Protein AF-A0A6I2T3E5-F1 (afdb_monomer_lite)

Sequence (125 aa):
MSKKIFFLPIEIIHFSLFDNEIKTISRLKNSNPTVAWDRLFFSAKEAVYKAISYAENTAIPFTDIEISLLPIRKFRLKSIRSSYGTPVNGPIPSVTGEWRILQDKEHRKQFILTTACMHNNSQTA

Secondary structure (DSSP, 8-state):
---------HHHHHHH--HHHHHHHHHHHHH-TTS-HHHHHHHHHHHHHHHHHHHH-----GGGEEEEEETTTEEEEEEEB-TTSPBP-SPPPEEEEEEEEEEETTTTEEEEEEEEEEEP-----

Structure (mmCIF, N/CA/C/O backbone):
data_AF-A0A6I2T3E5-F1
#
_entry.id   AF-A0A6I2T3E5-F1
#
loop_
_atom_site.group_PDB
_atom_site.id
_atom_site.type_symbol
_atom_site.label_atom_id
_atom_site.label_alt_id
_atom_site.label_comp_id
_atom_site.label_asym_id
_atom_site.label_entity_id
_atom_site.label_seq_id
_atom_site.pdbx_PDB_ins_code
_atom_site.Cartn_x
_atom_site.Cartn_y
_atom_site.Cartn_z
_atom_site.occupancy
_atom_site.B_iso_or_equiv
_atom_site.auth_seq_id
_atom_site.auth_comp_id
_atom_site.auth_asym_id
_atom_site.auth_atom_id
_atom_site.pdbx_PDB_model_num
ATOM 1 N N . MET A 1 1 ? -16.471 -0.299 23.362 1.00 36.47 1 MET A N 1
ATOM 2 C CA . MET A 1 1 ? -15.222 -1.097 23.389 1.00 36.47 1 MET A CA 1
ATOM 3 C C . MET A 1 1 ? -14.301 -0.611 22.282 1.00 36.47 1 MET A C 1
ATOM 5 O O . MET A 1 1 ? -14.711 -0.626 21.128 1.00 36.47 1 MET A O 1
ATOM 9 N N . SER A 1 2 ? -13.101 -0.139 22.622 1.00 42.25 2 SER A N 1
ATOM 10 C CA . SER A 1 2 ? -12.147 0.399 21.644 1.00 42.25 2 SER A CA 1
ATOM 11 C C . SER A 1 2 ? -11.443 -0.749 20.909 1.00 42.25 2 SER A C 1
ATOM 13 O O . SER A 1 2 ? -10.814 -1.592 21.550 1.00 42.25 2 SER A O 1
ATOM 15 N N . LYS A 1 3 ? -11.582 -0.835 19.577 1.00 56.69 3 LYS A N 1
ATOM 16 C CA . LYS A 1 3 ? -10.820 -1.788 18.751 1.00 56.69 3 LYS A CA 1
ATOM 17 C C . LYS A 1 3 ? -9.336 -1.436 18.886 1.00 56.69 3 LYS A C 1
ATOM 19 O O . LYS A 1 3 ? -8.942 -0.338 18.505 1.00 56.69 3 LYS A O 1
ATOM 24 N N . LYS A 1 4 ? -8.514 -2.355 19.407 1.00 58.28 4 LYS A N 1
ATOM 25 C CA . LYS A 1 4 ? -7.052 -2.213 19.360 1.00 58.28 4 LYS A CA 1
ATOM 26 C C . LYS A 1 4 ? -6.617 -2.265 17.898 1.00 58.28 4 LYS A C 1
ATOM 28 O O . LYS A 1 4 ? -6.551 -3.334 17.299 1.00 58.28 4 LYS A O 1
ATOM 33 N N . ILE A 1 5 ? -6.355 -1.099 17.326 1.00 59.19 5 ILE A N 1
ATOM 34 C CA . ILE A 1 5 ? -5.629 -0.980 16.070 1.00 59.19 5 ILE A CA 1
ATOM 35 C C . ILE A 1 5 ? -4.171 -1.172 16.452 1.00 59.19 5 ILE A C 1
ATOM 37 O O . ILE A 1 5 ? -3.567 -0.317 17.094 1.00 59.19 5 ILE A O 1
ATOM 41 N N . PHE A 1 6 ? -3.621 -2.337 16.133 1.00 66.25 6 PHE A N 1
ATOM 42 C CA . PHE A 1 6 ? -2.174 -2.512 16.174 1.00 66.25 6 PHE A CA 1
ATOM 43 C C . PHE A 1 6 ? -1.578 -1.451 15.242 1.00 66.25 6 PHE A C 1
ATOM 45 O O . PHE A 1 6 ? -2.197 -1.203 14.215 1.00 66.25 6 PHE A O 1
ATOM 52 N N . PHE A 1 7 ? -0.433 -0.830 15.574 1.00 72.38 7 PHE A N 1
ATOM 53 C CA . PHE A 1 7 ? 0.341 0.146 14.757 1.00 72.38 7 PHE A CA 1
ATOM 54 C C . PHE A 1 7 ? 1.610 -0.508 14.187 1.00 72.38 7 PHE A C 1
ATOM 56 O O . PHE A 1 7 ? 2.083 -1.463 14.808 1.00 72.38 7 PHE A O 1
ATOM 63 N N . LEU A 1 8 ? 2.050 -0.171 12.962 1.00 80.00 8 LEU A N 1
ATOM 64 C CA . LEU A 1 8 ? 3.296 -0.761 12.450 1.00 80.00 8 LEU A CA 1
ATOM 65 C C . LEU A 1 8 ? 4.408 -0.249 13.362 1.00 80.00 8 LEU A C 1
ATOM 67 O O . LEU A 1 8 ? 4.312 0.903 13.797 1.00 80.00 8 LEU A O 1
ATOM 71 N N . PRO A 1 9 ? 5.434 -1.064 13.655 1.00 85.50 9 PRO A N 1
ATOM 72 C CA . PRO A 1 9 ? 6.637 -0.550 14.291 1.00 85.50 9 PRO A CA 1
ATOM 73 C C . PRO A 1 9 ? 7.128 0.684 13.526 1.00 85.50 9 PRO A C 1
ATOM 75 O O . PRO A 1 9 ? 7.062 0.719 12.291 1.00 85.50 9 PRO A O 1
ATOM 78 N N . ILE A 1 10 ? 7.546 1.723 14.247 1.00 80.56 10 ILE A N 1
ATOM 79 C CA . ILE A 1 10 ? 7.870 3.021 13.641 1.00 80.56 10 ILE A CA 1
ATOM 80 C C . ILE A 1 10 ? 9.045 2.910 12.665 1.00 80.56 10 ILE A C 1
ATOM 82 O O . ILE A 1 10 ? 9.084 3.594 11.646 1.00 80.56 10 ILE A O 1
ATOM 86 N N . GLU A 1 11 ? 9.940 1.964 12.925 1.00 83.88 11 GLU A N 1
ATOM 87 C CA . GLU A 1 11 ? 11.073 1.609 12.082 1.00 83.88 11 GLU A CA 1
ATOM 88 C C . GLU A 1 11 ? 10.594 1.104 10.717 1.00 83.88 11 GLU A C 1
ATOM 90 O O . GLU A 1 11 ? 11.111 1.521 9.683 1.00 83.88 11 GLU A O 1
ATOM 95 N N . ILE A 1 12 ? 9.542 0.274 10.695 1.00 83.88 12 ILE A N 1
ATOM 96 C CA . ILE A 1 12 ? 8.935 -0.214 9.451 1.00 83.88 12 ILE A CA 1
ATOM 97 C C . ILE A 1 12 ? 8.298 0.946 8.692 1.00 83.88 12 ILE A C 1
ATOM 99 O O . ILE A 1 12 ? 8.434 1.009 7.477 1.00 83.88 12 ILE A O 1
ATOM 103 N N . ILE A 1 13 ? 7.628 1.875 9.379 1.00 82.44 13 ILE A N 1
ATOM 104 C CA . ILE A 1 13 ? 6.999 3.041 8.742 1.00 82.44 13 ILE A CA 1
ATOM 105 C C . ILE A 1 13 ? 8.054 3.897 8.037 1.00 82.44 13 ILE A C 1
ATOM 107 O O . ILE A 1 13 ? 7.894 4.176 6.853 1.00 82.44 13 ILE A O 1
ATOM 111 N N . HIS A 1 14 ? 9.131 4.271 8.729 1.00 82.31 14 HIS A N 1
ATOM 112 C CA . HIS A 1 14 ? 10.181 5.122 8.159 1.00 82.31 14 HIS A CA 1
ATOM 113 C C . HIS A 1 14 ? 11.005 4.422 7.078 1.00 82.31 14 HIS A C 1
ATOM 115 O O . HIS A 1 14 ? 11.462 5.073 6.146 1.00 82.31 14 HIS A O 1
ATOM 121 N N . PHE A 1 15 ? 11.176 3.104 7.173 1.00 83.81 15 PHE A N 1
ATOM 122 C CA . PHE A 1 15 ? 11.831 2.331 6.122 1.00 83.81 15 PHE A CA 1
ATOM 123 C C . PHE A 1 15 ? 10.951 2.186 4.872 1.00 83.81 15 PHE A C 1
ATOM 125 O O . PHE A 1 15 ? 11.440 2.186 3.749 1.00 83.81 15 PHE A O 1
ATOM 132 N N . SER A 1 16 ? 9.640 2.034 5.064 1.00 82.12 16 SER A N 1
ATOM 133 C CA . SER A 1 16 ? 8.726 1.564 4.019 1.00 82.12 16 SER A CA 1
ATOM 134 C C . SER A 1 16 ? 7.957 2.662 3.306 1.00 82.12 16 SER A C 1
ATOM 136 O O . SER A 1 16 ? 7.364 2.381 2.268 1.00 82.12 16 SER A O 1
ATOM 138 N N . LEU A 1 17 ? 7.861 3.864 3.869 1.00 86.25 17 LEU A N 1
ATOM 139 C CA . LEU A 1 17 ? 6.933 4.891 3.403 1.00 86.25 17 LEU A CA 1
ATOM 140 C C . LEU A 1 17 ? 7.645 6.217 3.180 1.00 86.25 17 LEU A C 1
ATOM 142 O O . LEU A 1 17 ? 8.473 6.635 3.983 1.00 86.25 17 LEU A O 1
ATOM 146 N N . PHE A 1 18 ? 7.254 6.913 2.119 1.00 88.06 18 PHE A N 1
ATOM 147 C CA . PHE A 1 18 ? 7.713 8.275 1.875 1.00 88.06 18 PHE A CA 1
ATOM 148 C C . PHE A 1 18 ? 6.990 9.278 2.783 1.00 88.06 18 PHE A C 1
ATOM 150 O O . PHE A 1 18 ? 5.830 9.083 3.158 1.00 88.06 18 PHE A O 1
ATOM 157 N N . ASP A 1 19 ? 7.616 10.426 3.056 1.00 88.44 19 ASP A N 1
ATOM 158 C CA . ASP A 1 19 ? 7.036 11.495 3.886 1.00 88.44 19 ASP A CA 1
ATOM 159 C C . ASP A 1 19 ? 5.632 11.925 3.438 1.00 88.44 19 ASP A C 1
ATOM 161 O O . ASP A 1 19 ? 4.758 12.232 4.253 1.00 88.44 19 ASP A O 1
ATOM 165 N N . ASN A 1 20 ? 5.376 11.955 2.129 1.00 87.81 20 ASN A N 1
ATOM 166 C CA . ASN A 1 20 ? 4.058 12.292 1.596 1.00 87.81 20 ASN A CA 1
ATOM 167 C C . ASN A 1 20 ? 3.022 11.177 1.810 1.00 87.81 20 ASN A C 1
ATOM 169 O O . ASN A 1 20 ? 1.836 11.476 1.982 1.00 87.81 20 ASN A O 1
ATOM 173 N N . GLU A 1 21 ? 3.443 9.913 1.827 1.00 89.81 21 GLU A N 1
ATOM 174 C CA . GLU A 1 21 ? 2.590 8.778 2.190 1.00 89.81 21 GLU A CA 1
ATOM 175 C C . GLU A 1 21 ? 2.269 8.832 3.686 1.00 89.81 21 GLU A C 1
ATOM 177 O O . GLU A 1 21 ? 1.099 8.732 4.054 1.00 89.81 21 GLU A O 1
ATOM 182 N N . ILE A 1 22 ? 3.256 9.133 4.538 1.00 90.31 22 ILE A N 1
ATOM 183 C CA . ILE A 1 22 ? 3.066 9.337 5.983 1.00 90.31 22 ILE A CA 1
ATOM 184 C C . ILE A 1 22 ? 2.068 10.474 6.246 1.00 90.31 22 ILE A C 1
ATOM 186 O O . ILE A 1 22 ? 1.088 10.284 6.970 1.00 90.31 22 ILE A O 1
ATOM 190 N N . LYS A 1 23 ? 2.236 11.638 5.601 1.00 90.94 23 LYS A N 1
ATOM 191 C CA . LYS A 1 23 ? 1.277 12.760 5.693 1.00 90.94 23 LYS A CA 1
ATOM 192 C C . LYS A 1 23 ? -0.131 12.347 5.251 1.00 90.94 23 LYS A C 1
ATOM 194 O O . LYS A 1 23 ? -1.121 12.708 5.892 1.00 90.94 23 LYS A O 1
ATOM 199 N N . THR A 1 24 ? -0.230 11.565 4.176 1.00 90.00 24 THR A N 1
ATOM 200 C CA . THR A 1 24 ? -1.511 11.050 3.675 1.00 90.00 24 THR A CA 1
ATOM 201 C C . THR A 1 24 ? -2.163 10.098 4.679 1.00 90.00 24 THR A C 1
ATOM 203 O O . THR A 1 24 ? -3.354 10.240 4.959 1.00 90.00 2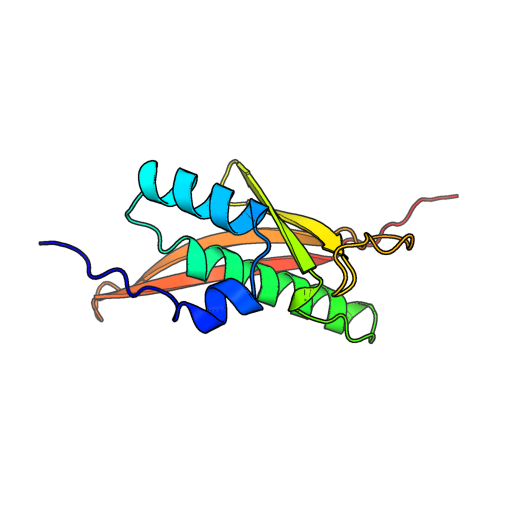4 THR A O 1
ATOM 206 N N . ILE A 1 25 ? -1.392 9.181 5.266 1.00 89.56 25 ILE A N 1
ATOM 207 C CA . ILE A 1 25 ? -1.846 8.252 6.306 1.00 89.56 25 ILE A CA 1
ATOM 208 C C . ILE A 1 25 ? -2.369 9.019 7.519 1.00 89.56 25 ILE A C 1
ATOM 210 O O . ILE A 1 25 ? -3.455 8.700 7.995 1.00 89.56 25 ILE A O 1
ATOM 214 N N . SER A 1 26 ? -1.660 10.046 7.992 1.00 89.31 26 SER A N 1
ATOM 215 C CA . SER A 1 26 ? -2.106 10.866 9.126 1.00 89.31 26 SER A CA 1
ATOM 216 C C . SER A 1 26 ? -3.472 11.509 8.866 1.00 89.31 26 SER A C 1
ATOM 218 O O . SER A 1 26 ? -4.372 11.422 9.700 1.00 89.31 26 SER A O 1
ATOM 220 N N . ARG A 1 27 ? -3.688 12.066 7.666 1.00 90.25 27 ARG A N 1
ATOM 221 C CA . ARG A 1 27 ? -4.994 12.621 7.266 1.00 90.25 27 ARG A CA 1
ATOM 222 C C . ARG A 1 27 ? -6.098 11.556 7.222 1.00 90.25 27 ARG A C 1
ATOM 224 O O . ARG A 1 27 ? -7.225 11.808 7.651 1.00 90.25 27 ARG A O 1
ATOM 231 N N . LEU A 1 28 ? -5.789 10.368 6.708 1.00 89.75 28 LEU A N 1
ATOM 232 C CA . LEU A 1 28 ? -6.750 9.269 6.593 1.00 89.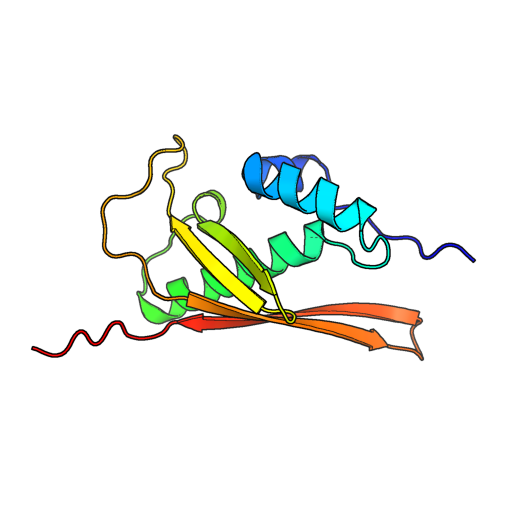75 28 LEU A CA 1
ATOM 233 C C . LEU A 1 28 ? -7.104 8.657 7.953 1.00 89.75 28 LEU A C 1
ATOM 235 O O . LEU A 1 28 ? -8.278 8.380 8.193 1.00 89.75 28 LEU A O 1
ATOM 239 N N . LYS A 1 29 ? -6.129 8.524 8.862 1.00 88.94 29 LYS A N 1
ATOM 240 C CA . LYS A 1 29 ? -6.349 8.102 10.256 1.00 88.94 29 LYS A CA 1
ATOM 241 C C . LYS A 1 29 ? -7.346 9.024 10.959 1.00 88.94 29 LYS A C 1
ATOM 243 O O . LYS A 1 29 ? -8.246 8.525 11.625 1.00 88.94 29 LYS A O 1
ATOM 248 N N . ASN A 1 30 ? -7.251 10.335 10.730 1.00 87.88 30 ASN A N 1
ATOM 249 C CA . ASN A 1 30 ? -8.208 11.300 11.278 1.00 87.88 30 ASN A CA 1
ATOM 250 C C . ASN A 1 30 ? -9.609 11.168 10.657 1.00 87.88 30 ASN A C 1
ATOM 252 O O . ASN A 1 30 ? -10.604 11.354 11.347 1.00 87.88 30 ASN A O 1
ATOM 256 N N . SER A 1 31 ? -9.698 10.834 9.365 1.00 87.81 31 SER A N 1
ATOM 257 C CA . SER A 1 31 ? -10.978 10.756 8.640 1.00 87.81 31 SER A CA 1
ATOM 258 C C . SER A 1 31 ? -11.734 9.447 8.888 1.00 87.81 31 SER A C 1
ATOM 260 O O . SER A 1 31 ? -12.959 9.426 8.947 1.00 87.81 31 SER A O 1
ATOM 262 N N . ASN A 1 32 ? -11.016 8.332 9.010 1.00 86.06 32 ASN A N 1
ATOM 263 C CA . ASN A 1 32 ? -11.590 7.030 9.321 1.00 86.06 32 ASN A CA 1
ATOM 264 C C . ASN A 1 32 ? -10.608 6.236 10.193 1.00 86.06 32 ASN A C 1
ATOM 266 O O . ASN A 1 32 ? -9.788 5.478 9.665 1.00 86.06 32 ASN A O 1
ATOM 270 N N . PRO A 1 33 ? -10.697 6.369 11.524 1.00 85.50 33 PRO A N 1
ATOM 271 C CA . PRO A 1 33 ? -9.750 5.737 12.432 1.00 85.50 33 PRO A CA 1
ATOM 272 C C . PRO A 1 33 ? -9.895 4.215 12.474 1.00 85.50 33 PRO A C 1
ATOM 274 O O . PRO A 1 33 ? -9.005 3.542 12.964 1.00 85.50 33 PRO A O 1
ATOM 277 N N . THR A 1 34 ? -10.981 3.635 11.953 1.00 84.00 34 THR A N 1
ATOM 278 C CA . THR A 1 34 ? -11.237 2.185 12.051 1.00 84.00 34 THR A CA 1
ATOM 279 C C . THR A 1 34 ? -10.407 1.330 11.091 1.00 84.00 34 THR A C 1
ATOM 281 O O . THR A 1 34 ? -10.455 0.100 11.167 1.00 84.00 34 THR A O 1
ATOM 284 N N . VAL A 1 35 ? -9.661 1.968 10.189 1.00 86.94 35 VAL A N 1
ATOM 285 C CA . VAL A 1 35 ? -8.777 1.317 9.223 1.00 86.94 35 VAL A CA 1
ATOM 286 C C . VAL A 1 35 ? -7.330 1.506 9.671 1.00 86.94 35 VAL A C 1
ATOM 288 O O . VAL A 1 35 ? -6.879 2.624 9.917 1.00 86.94 35 VAL A O 1
ATOM 291 N N . ALA A 1 36 ? -6.573 0.410 9.731 1.00 89.50 36 ALA A N 1
ATOM 292 C CA . ALA A 1 36 ? -5.129 0.445 9.948 1.00 89.50 36 ALA A CA 1
ATOM 293 C C . ALA A 1 36 ? -4.414 0.928 8.670 1.00 89.50 36 ALA A C 1
ATOM 295 O O . ALA A 1 36 ? -3.862 0.138 7.906 1.00 89.50 36 ALA A O 1
ATOM 296 N N . TRP A 1 37 ? -4.491 2.235 8.399 1.00 90.94 37 TRP A N 1
ATOM 297 C CA . TRP A 1 37 ? -4.027 2.847 7.148 1.00 90.94 37 TRP A CA 1
ATOM 298 C C . TRP A 1 37 ? -2.549 2.605 6.846 1.00 90.94 37 TRP A C 1
ATOM 300 O O . TRP A 1 37 ? -2.192 2.433 5.688 1.00 90.94 37 TRP A O 1
ATOM 310 N N . ASP A 1 38 ? -1.702 2.541 7.870 1.00 91.12 38 ASP A N 1
ATOM 311 C CA . ASP A 1 38 ? -0.286 2.199 7.707 1.00 91.12 38 ASP A CA 1
ATOM 312 C C . ASP A 1 38 ? -0.091 0.783 7.139 1.00 91.12 38 ASP A C 1
ATOM 314 O O . ASP A 1 38 ? 0.687 0.604 6.206 1.00 91.12 38 ASP A O 1
ATOM 318 N N . ARG A 1 39 ? -0.857 -0.211 7.608 1.00 91.75 39 ARG A N 1
ATOM 319 C CA . ARG A 1 39 ? -0.820 -1.582 7.049 1.00 91.75 39 ARG A CA 1
ATOM 320 C C . ARG A 1 39 ? -1.373 -1.619 5.662 1.00 91.75 39 ARG A C 1
ATOM 322 O O . ARG A 1 39 ? -0.892 -2.394 4.853 1.00 91.75 39 ARG A O 1
ATOM 329 N N . LEU A 1 40 ? -2.416 -0.841 5.413 1.00 93.69 40 LEU A N 1
ATOM 330 C CA . LEU A 1 40 ? -3.031 -0.801 4.103 1.00 93.69 40 LEU A CA 1
ATOM 331 C C . LEU A 1 40 ? -2.026 -0.287 3.078 1.00 93.69 40 LEU A C 1
ATOM 333 O O . LEU A 1 40 ? -1.851 -0.933 2.053 1.00 93.69 40 LEU A O 1
ATOM 337 N N . PHE A 1 41 ? -1.319 0.806 3.377 1.00 93.75 41 PHE A N 1
ATOM 338 C CA . PHE A 1 41 ? -0.249 1.305 2.515 1.00 93.75 41 PHE A CA 1
ATOM 339 C C . PHE A 1 41 ? 0.879 0.287 2.350 1.00 93.75 41 PHE A C 1
ATOM 341 O O . PHE A 1 41 ? 1.259 -0.003 1.221 1.00 93.75 41 PHE A O 1
ATOM 348 N N . PHE A 1 42 ? 1.360 -0.303 3.448 1.00 92.81 42 PHE A N 1
ATOM 349 C CA . PHE A 1 42 ? 2.399 -1.333 3.400 1.00 92.81 42 PHE A CA 1
ATOM 350 C C . PHE A 1 42 ? 1.986 -2.519 2.511 1.00 92.81 42 PHE A C 1
ATOM 352 O O . PHE A 1 42 ? 2.667 -2.849 1.546 1.00 92.81 42 PHE A O 1
ATOM 359 N N . SER A 1 43 ? 0.805 -3.083 2.762 1.00 95.00 43 SER A N 1
ATOM 360 C CA . SER A 1 43 ? 0.243 -4.214 2.020 1.00 95.00 43 SER A CA 1
ATOM 361 C C . SER A 1 43 ? -0.065 -3.871 0.557 1.00 95.00 43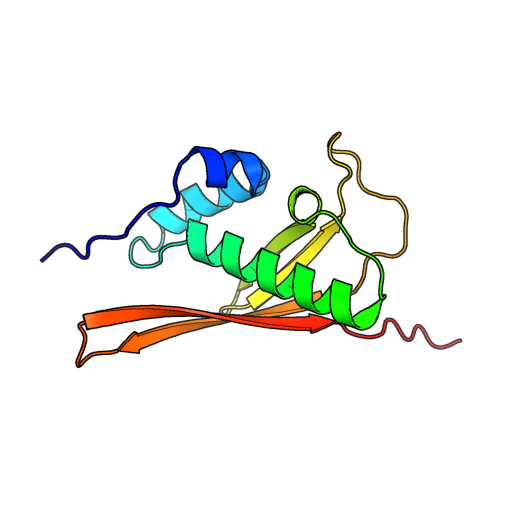 SER A C 1
ATOM 363 O O . SER A 1 43 ? 0.046 -4.723 -0.324 1.00 95.00 43 SER A O 1
ATOM 365 N N . ALA A 1 44 ? -0.443 -2.625 0.260 1.00 95.88 44 ALA A N 1
ATOM 366 C CA . ALA A 1 44 ? -0.638 -2.163 -1.111 1.00 95.88 44 ALA A CA 1
ATOM 367 C C . ALA A 1 44 ? 0.702 -2.046 -1.850 1.00 95.88 44 ALA A C 1
ATOM 369 O O . ALA A 1 44 ? 0.799 -2.506 -2.987 1.00 95.88 44 ALA A O 1
ATOM 370 N N . LYS A 1 45 ? 1.748 -1.515 -1.202 1.00 94.69 45 LYS A N 1
ATOM 371 C CA . LYS A 1 45 ? 3.110 -1.505 -1.757 1.00 94.69 45 LYS A CA 1
ATOM 372 C C . LYS A 1 45 ? 3.620 -2.921 -2.010 1.00 94.69 45 LYS A C 1
ATOM 374 O O . LYS A 1 45 ? 4.182 -3.168 -3.070 1.00 94.69 45 LYS A O 1
ATOM 379 N N . GLU A 1 46 ? 3.364 -3.866 -1.103 1.00 94.06 46 GLU A N 1
ATOM 380 C CA . GLU A 1 46 ? 3.747 -5.270 -1.303 1.00 94.06 46 GLU A CA 1
ATOM 381 C C . GLU A 1 46 ? 3.047 -5.877 -2.522 1.00 94.06 46 GLU A C 1
ATOM 383 O O . GLU A 1 46 ? 3.666 -6.617 -3.285 1.00 94.06 46 GLU A O 1
ATOM 388 N N . ALA A 1 47 ? 1.764 -5.563 -2.727 1.00 95.56 47 ALA A N 1
ATOM 389 C CA . ALA A 1 47 ? 1.021 -6.022 -3.895 1.00 95.56 47 ALA A CA 1
ATOM 390 C C . ALA A 1 47 ? 1.588 -5.436 -5.198 1.00 95.56 47 ALA A C 1
ATOM 392 O O . ALA A 1 47 ? 1.759 -6.177 -6.163 1.00 95.56 47 ALA A O 1
ATOM 393 N N . VAL A 1 48 ? 1.929 -4.140 -5.219 1.00 94.25 48 VAL A N 1
ATOM 394 C CA . VAL A 1 48 ? 2.591 -3.501 -6.373 1.00 94.25 48 VAL A CA 1
ATOM 395 C C . VAL A 1 48 ? 3.955 -4.129 -6.643 1.00 94.25 48 VAL A C 1
ATOM 397 O O . VAL A 1 48 ? 4.228 -4.509 -7.777 1.00 94.25 48 VAL A O 1
ATOM 400 N N . TYR A 1 49 ? 4.783 -4.292 -5.609 1.00 92.31 49 TYR A N 1
ATOM 401 C CA . TYR A 1 49 ? 6.095 -4.929 -5.714 1.00 92.31 49 TYR A CA 1
ATOM 402 C C . TYR A 1 49 ? 5.992 -6.324 -6.336 1.00 92.31 49 TYR A C 1
ATOM 404 O O . TYR A 1 49 ? 6.703 -6.625 -7.292 1.00 92.31 49 TYR A O 1
ATOM 412 N N . LYS A 1 50 ? 5.068 -7.157 -5.839 1.00 91.94 50 LYS A N 1
ATOM 413 C CA . LYS A 1 50 ? 4.820 -8.500 -6.379 1.00 91.94 50 LYS A CA 1
ATOM 414 C C . LYS A 1 50 ? 4.362 -8.441 -7.835 1.00 91.94 50 LYS A C 1
ATOM 416 O O . LYS A 1 50 ? 4.902 -9.172 -8.655 1.00 91.94 50 LYS A O 1
ATOM 421 N N . ALA A 1 51 ? 3.412 -7.561 -8.166 1.00 92.12 51 ALA A N 1
ATOM 422 C CA . ALA A 1 51 ? 2.903 -7.415 -9.530 1.00 92.12 51 ALA A CA 1
ATOM 423 C C . ALA A 1 51 ? 4.009 -7.060 -10.537 1.00 92.12 51 ALA A C 1
ATOM 425 O O . ALA A 1 51 ? 4.058 -7.661 -11.605 1.00 92.12 51 ALA A O 1
ATOM 426 N N . ILE A 1 52 ? 4.910 -6.138 -10.183 1.00 89.19 52 ILE A N 1
ATOM 427 C CA . ILE A 1 52 ? 6.039 -5.765 -11.046 1.00 89.19 52 ILE A CA 1
ATOM 428 C C . ILE A 1 52 ? 7.065 -6.900 -11.115 1.00 89.19 52 ILE A C 1
ATOM 430 O O . ILE A 1 52 ? 7.459 -7.310 -12.204 1.00 89.19 52 ILE A O 1
ATOM 434 N N . SER A 1 53 ? 7.448 -7.458 -9.962 1.00 85.00 53 SER A N 1
ATOM 435 C CA . SER A 1 53 ? 8.498 -8.485 -9.879 1.00 85.00 53 SER A CA 1
ATOM 436 C C . SER A 1 53 ? 8.149 -9.740 -10.683 1.00 85.00 53 SER A C 1
ATOM 438 O O . SER A 1 53 ? 9.024 -10.327 -11.312 1.00 85.00 53 SER A O 1
ATOM 440 N N . TYR A 1 54 ? 6.873 -10.143 -10.702 1.00 83.88 54 TYR A N 1
ATOM 441 C CA . TYR A 1 54 ? 6.419 -11.276 -11.513 1.00 83.88 54 TYR A CA 1
ATOM 442 C C . TYR A 1 54 ? 6.374 -10.983 -13.014 1.00 83.88 54 TYR A C 1
ATOM 444 O O . TYR A 1 54 ? 6.459 -11.920 -13.804 1.00 83.88 54 TYR A O 1
ATOM 452 N N . ALA A 1 55 ? 6.207 -9.724 -13.415 1.00 82.31 55 ALA A N 1
ATOM 453 C CA . ALA A 1 55 ? 5.982 -9.373 -14.810 1.00 82.31 55 ALA A CA 1
ATOM 454 C C . ALA A 1 55 ? 7.257 -8.941 -15.549 1.00 82.31 55 ALA A C 1
ATOM 456 O O . ALA A 1 55 ? 7.429 -9.295 -16.711 1.00 82.31 55 ALA A O 1
ATOM 457 N N . GLU A 1 56 ? 8.160 -8.212 -14.890 1.00 74.56 56 GLU A N 1
ATOM 458 C CA . GLU A 1 56 ? 9.383 -7.684 -15.518 1.00 74.56 56 GLU A CA 1
ATOM 459 C C . GLU A 1 56 ? 10.630 -8.538 -15.232 1.00 74.56 56 GLU A C 1
ATOM 461 O O . GLU A 1 56 ? 11.684 -8.317 -15.824 1.00 74.56 56 GLU A O 1
ATOM 466 N N . ASN A 1 57 ? 10.519 -9.535 -14.340 1.00 68.50 57 ASN A N 1
ATOM 467 C CA . ASN A 1 57 ? 11.625 -10.372 -13.852 1.00 68.50 57 ASN A CA 1
ATOM 468 C C . ASN A 1 57 ? 12.834 -9.558 -13.330 1.00 68.50 57 ASN A C 1
ATOM 470 O O . ASN A 1 57 ? 13.962 -10.048 -13.262 1.00 68.50 57 ASN A O 1
ATOM 474 N N . THR A 1 58 ? 12.591 -8.301 -12.955 1.00 69.25 58 THR A N 1
ATOM 475 C CA . THR A 1 58 ? 13.547 -7.352 -12.388 1.00 69.25 58 THR A CA 1
ATOM 476 C C . THR A 1 58 ? 13.105 -6.977 -10.980 1.00 69.25 58 THR A C 1
ATOM 478 O O . THR A 1 58 ? 11.951 -6.634 -10.718 1.00 69.25 58 THR A O 1
ATOM 481 N N . ALA A 1 59 ? 14.041 -7.056 -10.037 1.00 69.31 59 ALA A N 1
ATOM 482 C CA . ALA A 1 59 ? 13.778 -6.693 -8.654 1.00 69.31 59 ALA A CA 1
ATOM 483 C C . ALA A 1 59 ? 13.849 -5.167 -8.496 1.00 69.31 59 ALA A C 1
ATOM 485 O O . ALA A 1 59 ? 14.931 -4.584 -8.550 1.00 69.31 59 ALA A O 1
ATOM 486 N N . ILE A 1 60 ? 12.704 -4.524 -8.267 1.00 82.00 60 ILE A N 1
ATOM 487 C CA . ILE A 1 60 ? 12.648 -3.120 -7.837 1.00 82.00 60 ILE A CA 1
ATOM 488 C C . ILE A 1 60 ? 12.670 -3.080 -6.307 1.00 82.00 60 ILE A C 1
ATOM 490 O O . ILE A 1 60 ? 11.885 -3.802 -5.687 1.00 82.00 60 ILE A O 1
ATOM 494 N N . PRO A 1 61 ? 13.508 -2.252 -5.659 1.00 85.19 61 PRO A N 1
ATOM 495 C CA . PRO A 1 61 ? 13.472 -2.125 -4.209 1.00 85.19 61 PRO A CA 1
ATOM 496 C C . PRO A 1 61 ? 12.083 -1.698 -3.723 1.00 85.19 61 PRO A C 1
ATOM 498 O O . PRO A 1 61 ? 11.483 -0.749 -4.223 1.00 85.19 61 PRO A O 1
ATOM 501 N N . PHE A 1 62 ? 11.559 -2.376 -2.704 1.00 85.75 62 PHE A N 1
ATOM 502 C CA . PHE A 1 62 ? 10.260 -2.033 -2.116 1.00 85.75 62 PHE A CA 1
ATOM 503 C C . PHE A 1 62 ? 10.210 -0.584 -1.589 1.00 85.75 62 PHE A C 1
ATOM 505 O O . PHE A 1 62 ? 9.177 0.090 -1.663 1.00 85.75 62 PHE A O 1
ATOM 512 N N . THR A 1 63 ? 11.344 -0.095 -1.085 1.00 87.38 63 THR A N 1
ATOM 513 C CA . THR A 1 63 ? 11.541 1.282 -0.613 1.00 87.38 63 THR A CA 1
ATOM 514 C C . THR A 1 63 ? 11.350 2.314 -1.714 1.00 87.38 63 THR A C 1
ATOM 516 O O . THR A 1 63 ? 10.936 3.432 -1.430 1.00 87.38 63 THR A O 1
ATOM 519 N N . ASP A 1 64 ? 11.564 1.920 -2.965 1.00 88.56 64 ASP A N 1
ATOM 520 C CA . ASP A 1 64 ? 11.574 2.814 -4.116 1.00 88.56 64 ASP A CA 1
ATOM 521 C C . ASP A 1 64 ? 10.167 2.981 -4.717 1.00 88.56 64 ASP A C 1
ATOM 523 O O . ASP A 1 64 ? 9.915 3.883 -5.511 1.00 88.56 64 ASP A O 1
ATOM 527 N N . ILE A 1 65 ? 9.207 2.145 -4.314 1.00 91.00 65 ILE A N 1
ATOM 528 C CA . ILE A 1 65 ? 7.835 2.156 -4.830 1.00 91.00 65 ILE A CA 1
ATOM 529 C C . ILE A 1 65 ? 7.007 3.229 -4.123 1.00 91.00 65 ILE A C 1
ATOM 531 O O . ILE A 1 65 ? 6.686 3.105 -2.945 1.00 91.00 65 ILE A O 1
ATOM 535 N N . GLU A 1 66 ? 6.588 4.269 -4.835 1.00 92.31 66 GLU A N 1
ATOM 536 C CA . GLU A 1 66 ? 5.619 5.242 -4.329 1.00 92.31 66 GLU A CA 1
ATOM 537 C C . GLU A 1 66 ? 4.226 4.888 -4.843 1.00 92.31 66 GLU A C 1
ATOM 539 O O . GLU A 1 66 ? 4.009 4.775 -6.054 1.00 92.31 66 GLU A O 1
ATOM 544 N N . ILE A 1 67 ? 3.248 4.787 -3.944 1.00 93.62 67 ILE A N 1
ATOM 545 C CA . ILE A 1 67 ? 1.855 4.556 -4.329 1.00 93.62 67 ILE A CA 1
ATOM 546 C C . ILE A 1 67 ? 0.982 5.774 -4.051 1.00 93.62 67 ILE A C 1
ATOM 548 O O . ILE A 1 67 ? 1.329 6.730 -3.358 1.00 93.62 67 ILE A O 1
ATOM 552 N N . SER A 1 68 ? -0.213 5.761 -4.621 1.00 93.25 68 SER A N 1
ATOM 553 C CA . SER A 1 68 ? -1.272 6.693 -4.255 1.00 93.25 68 SER A CA 1
ATOM 554 C C . SER A 1 68 ? -2.574 5.951 -4.073 1.00 93.25 68 SER A C 1
ATOM 556 O O . SER A 1 68 ? -2.974 5.167 -4.933 1.00 93.25 68 SER A O 1
ATOM 558 N N . LEU A 1 69 ? -3.255 6.230 -2.963 1.00 91.38 69 LEU A N 1
ATOM 559 C CA . LEU A 1 69 ? -4.635 5.802 -2.803 1.00 91.38 69 LEU A CA 1
ATOM 560 C C . LEU A 1 69 ? -5.538 6.640 -3.703 1.00 91.38 69 LEU A C 1
ATOM 562 O O . LEU A 1 69 ? -5.386 7.856 -3.821 1.00 91.38 69 LEU A O 1
ATOM 566 N N . LEU A 1 70 ? -6.490 5.958 -4.316 1.00 87.56 70 LEU A N 1
ATOM 567 C CA . LEU A 1 70 ? -7.544 6.530 -5.131 1.00 87.56 70 LEU A CA 1
ATOM 568 C C . LEU A 1 70 ? -8.878 6.410 -4.372 1.00 87.56 70 LEU A C 1
ATOM 570 O O . LEU A 1 70 ? -8.996 5.610 -3.433 1.00 87.56 70 LEU A O 1
ATOM 574 N N . PRO A 1 71 ? -9.910 7.174 -4.764 1.00 81.69 71 PRO A N 1
ATOM 575 C CA . PRO A 1 71 ? -11.268 6.954 -4.277 1.00 81.69 71 PRO A CA 1
ATOM 576 C C . PRO A 1 71 ? -11.741 5.502 -4.485 1.00 81.69 71 PRO A C 1
ATOM 578 O O . PRO A 1 71 ? -11.191 4.759 -5.297 1.00 81.69 71 PRO A O 1
ATOM 581 N N . ILE A 1 72 ? -12.806 5.106 -3.777 1.00 83.19 72 ILE A N 1
ATOM 582 C CA . ILE A 1 72 ? -13.515 3.829 -4.013 1.00 83.19 72 ILE A CA 1
ATOM 583 C C . ILE A 1 72 ? -12.609 2.601 -3.780 1.00 83.19 72 ILE A C 1
ATOM 585 O O . ILE A 1 72 ? -12.630 1.623 -4.515 1.00 83.19 72 ILE A O 1
ATOM 589 N N . ARG A 1 73 ? -11.802 2.641 -2.715 1.00 91.94 73 ARG A N 1
ATOM 590 C CA . ARG A 1 73 ? -10.943 1.523 -2.285 1.00 91.94 73 ARG A CA 1
ATOM 591 C C . ARG A 1 73 ? -9.934 1.036 -3.339 1.00 91.94 73 ARG A C 1
ATOM 593 O O . ARG A 1 73 ? -9.619 -0.152 -3.408 1.00 91.94 73 ARG A O 1
ATOM 600 N N . LYS A 1 74 ? -9.408 1.963 -4.137 1.00 95.00 74 LYS A N 1
ATOM 601 C CA . LYS A 1 74 ? -8.383 1.691 -5.147 1.00 95.00 74 LYS A CA 1
ATOM 602 C C . LYS A 1 74 ? -7.044 2.311 -4.767 1.00 95.00 74 LYS A C 1
ATOM 604 O O . LYS A 1 74 ? -6.967 3.196 -3.916 1.00 95.00 74 LYS A O 1
ATOM 609 N N . PHE A 1 75 ? -5.985 1.846 -5.407 1.00 96.38 75 PHE A N 1
ATOM 610 C CA . PHE A 1 75 ? -4.662 2.455 -5.371 1.00 96.38 75 PHE A CA 1
ATOM 611 C C . PHE A 1 75 ? -3.965 2.275 -6.717 1.00 96.38 75 PHE A C 1
ATOM 613 O O . PHE A 1 75 ? -4.384 1.466 -7.544 1.00 96.38 75 PHE A O 1
ATOM 620 N N . ARG A 1 76 ? -2.904 3.040 -6.947 1.00 95.06 76 ARG A N 1
ATOM 621 C CA . ARG A 1 76 ? -2.040 2.884 -8.118 1.00 95.06 76 ARG A CA 1
ATOM 622 C C . ARG A 1 76 ? -0.582 3.112 -7.761 1.00 95.06 76 ARG A C 1
ATOM 624 O O . ARG A 1 76 ? -0.300 3.848 -6.811 1.00 95.06 76 ARG A O 1
ATOM 631 N N . LEU A 1 77 ? 0.314 2.536 -8.556 1.00 93.88 77 LEU A N 1
ATOM 632 C CA . LEU A 1 77 ? 1.699 2.988 -8.602 1.00 93.88 77 LEU A CA 1
ATOM 633 C C . LEU A 1 77 ? 1.708 4.450 -9.060 1.00 93.88 77 LEU A C 1
ATOM 635 O O . LEU A 1 77 ? 1.019 4.821 -10.012 1.00 93.88 77 LEU A O 1
ATOM 639 N N . LYS A 1 78 ? 2.434 5.293 -8.329 1.00 91.88 78 LYS A N 1
ATOM 640 C CA . LYS A 1 78 ? 2.605 6.708 -8.657 1.00 91.88 78 LYS A CA 1
ATOM 641 C C . LYS A 1 78 ? 3.969 6.962 -9.276 1.00 91.88 78 LYS A C 1
ATOM 643 O O . LYS A 1 78 ? 4.042 7.658 -10.282 1.00 91.88 78 LYS A O 1
ATOM 648 N N . SER A 1 79 ? 5.029 6.448 -8.662 1.00 88.81 79 SER A N 1
ATOM 649 C CA . SER A 1 79 ? 6.385 6.567 -9.190 1.00 88.81 79 SER A CA 1
ATOM 650 C C . SER A 1 79 ? 7.297 5.489 -8.614 1.00 88.81 79 SER A C 1
ATOM 652 O O . SER A 1 79 ? 6.974 4.875 -7.598 1.00 88.81 79 SER A O 1
ATOM 654 N N . ILE A 1 80 ? 8.431 5.270 -9.276 1.00 87.56 80 ILE A N 1
AT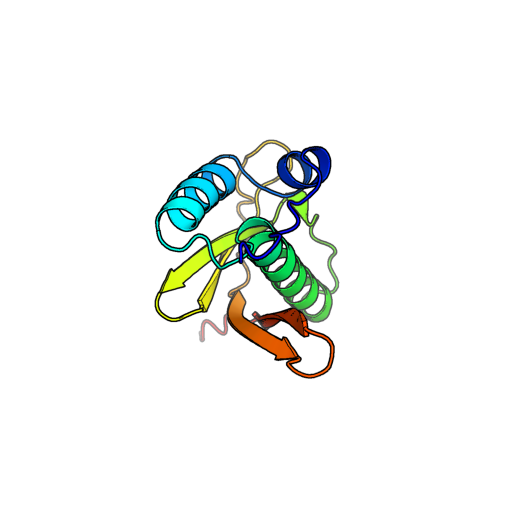OM 655 C CA . ILE A 1 80 ? 9.566 4.541 -8.716 1.00 87.56 80 ILE A CA 1
ATOM 656 C C . ILE A 1 80 ? 10.655 5.586 -8.479 1.00 87.56 80 ILE A C 1
ATOM 658 O O . ILE A 1 80 ? 11.079 6.268 -9.416 1.00 87.56 80 ILE A O 1
ATOM 662 N N . ARG A 1 81 ? 11.051 5.772 -7.224 1.00 82.38 81 ARG A N 1
ATOM 663 C CA . ARG A 1 81 ? 12.074 6.733 -6.812 1.00 82.38 81 ARG A CA 1
ATOM 664 C C . ARG A 1 81 ? 13.284 5.970 -6.334 1.00 82.38 81 ARG A C 1
ATOM 666 O O . ARG A 1 81 ? 13.141 5.141 -5.451 1.00 82.38 81 ARG A O 1
ATOM 673 N N . SER A 1 82 ? 14.459 6.301 -6.852 1.00 70.06 82 SER A N 1
ATOM 674 C CA . SER A 1 82 ? 15.706 5.830 -6.259 1.00 70.06 82 SER A CA 1
ATOM 675 C C . SER A 1 82 ? 15.729 6.161 -4.765 1.00 70.06 82 SER A C 1
ATOM 677 O O . SER A 1 82 ? 15.154 7.164 -4.338 1.00 70.06 82 SER A O 1
ATOM 679 N N . SER A 1 83 ? 16.452 5.366 -3.982 1.00 58.75 83 SER A N 1
ATOM 680 C CA . SER A 1 83 ? 16.684 5.555 -2.544 1.00 58.75 83 SER A CA 1
ATOM 681 C C . SER A 1 83 ? 17.179 6.969 -2.163 1.00 58.75 83 SER A C 1
ATOM 683 O O . SER A 1 83 ? 17.067 7.372 -1.010 1.00 58.75 83 SER A O 1
ATOM 685 N N . TYR A 1 84 ? 17.673 7.751 -3.134 1.00 61.19 84 TYR A N 1
ATOM 686 C CA . TYR A 1 84 ? 18.052 9.168 -3.009 1.00 61.19 84 TYR A CA 1
ATOM 687 C C . TYR A 1 84 ? 16.915 10.172 -3.305 1.00 61.19 84 TYR A C 1
ATOM 689 O O . TYR A 1 84 ? 17.148 11.374 -3.410 1.00 61.19 84 TYR A O 1
ATOM 697 N N . GLY A 1 85 ? 15.677 9.700 -3.460 1.00 62.41 85 GLY A N 1
ATOM 698 C CA . GLY A 1 85 ? 14.475 10.512 -3.673 1.00 62.41 85 GLY A CA 1
ATOM 699 C C . GLY A 1 85 ? 14.250 10.987 -5.111 1.00 62.41 85 GLY A C 1
ATOM 700 O O . GLY A 1 85 ? 13.241 11.645 -5.375 1.00 62.41 85 GLY A O 1
ATOM 701 N N . THR A 1 86 ? 15.139 10.653 -6.048 1.00 68.00 86 THR A N 1
ATOM 702 C CA . THR A 1 86 ? 15.017 11.032 -7.459 1.00 68.00 86 THR A CA 1
ATOM 703 C C . THR A 1 86 ? 14.107 10.054 -8.213 1.00 68.00 86 THR A C 1
ATOM 705 O O . THR A 1 86 ? 14.320 8.841 -8.140 1.00 68.00 86 THR A O 1
ATOM 708 N N . PRO A 1 87 ? 13.080 10.535 -8.942 1.00 69.38 87 PRO A N 1
ATOM 709 C CA . PRO A 1 87 ? 12.303 9.684 -9.838 1.00 69.38 87 PRO A CA 1
ATOM 710 C C . PRO A 1 87 ? 13.215 9.010 -10.866 1.00 69.38 87 PRO A C 1
ATOM 712 O O . PRO A 1 87 ? 14.082 9.659 -11.453 1.00 69.38 87 PRO A O 1
ATOM 715 N N . VAL A 1 88 ? 13.019 7.714 -11.094 1.00 72.75 88 VAL A N 1
ATOM 716 C CA . VAL A 1 88 ? 13.714 7.000 -12.166 1.00 72.75 88 VAL A CA 1
ATOM 717 C C . VAL A 1 88 ? 13.074 7.409 -13.496 1.00 72.75 88 VAL A C 1
ATOM 719 O O . VAL A 1 88 ? 11.877 7.212 -13.688 1.00 72.75 88 VAL A O 1
ATOM 722 N N . ASN A 1 89 ? 13.859 7.967 -14.424 1.00 61.03 89 ASN A N 1
ATOM 723 C CA . ASN A 1 89 ? 13.388 8.473 -15.729 1.00 61.03 89 ASN A CA 1
ATOM 724 C C . ASN A 1 89 ? 13.050 7.366 -16.759 1.00 61.03 89 ASN A C 1
ATOM 726 O O . ASN A 1 89 ? 13.133 7.587 -17.965 1.00 61.03 89 ASN A O 1
ATOM 730 N N . GLY A 1 90 ? 12.690 6.167 -16.301 1.00 67.62 90 GLY A N 1
ATOM 731 C CA . GLY A 1 90 ? 12.289 5.048 -17.155 1.00 67.62 90 GLY A CA 1
ATOM 732 C C . GLY A 1 90 ? 10.775 4.985 -17.384 1.00 67.62 90 GLY A C 1
ATOM 733 O O . GLY A 1 90 ? 10.016 5.690 -16.712 1.00 67.62 90 GLY A O 1
ATOM 734 N N . PRO A 1 91 ? 10.305 4.127 -18.308 1.00 72.75 91 PRO A N 1
ATOM 735 C CA . PRO A 1 91 ? 8.884 3.819 -18.415 1.00 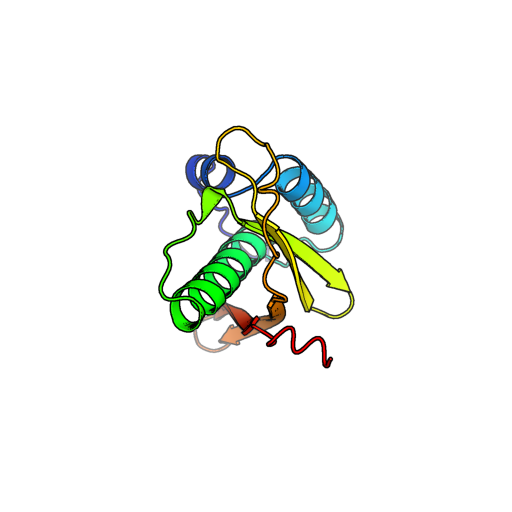72.75 91 PRO A CA 1
ATOM 736 C C . PRO A 1 91 ? 8.384 3.268 -17.073 1.00 72.75 91 PRO A C 1
ATOM 738 O O . PRO A 1 91 ? 8.876 2.256 -16.582 1.00 72.75 91 PRO A O 1
ATOM 741 N N . ILE A 1 92 ? 7.421 3.960 -16.460 1.00 75.88 92 ILE A N 1
ATOM 742 C CA . ILE A 1 92 ? 6.813 3.525 -15.200 1.00 75.88 92 ILE A CA 1
ATOM 743 C C . ILE A 1 92 ? 5.735 2.482 -15.533 1.00 75.88 92 ILE A C 1
ATOM 745 O O . ILE A 1 92 ? 4.833 2.790 -16.324 1.00 75.88 92 ILE A O 1
ATOM 749 N N . PRO A 1 93 ? 5.774 1.282 -14.927 1.00 84.19 93 PRO A N 1
ATOM 750 C CA . PRO A 1 93 ? 4.749 0.270 -15.145 1.00 84.19 93 PRO A CA 1
ATOM 751 C C . PRO A 1 93 ? 3.370 0.793 -14.742 1.00 84.19 93 PRO A C 1
ATOM 753 O O . PRO A 1 93 ? 3.198 1.424 -13.697 1.00 84.19 93 PRO A O 1
ATOM 756 N N . SER A 1 94 ? 2.346 0.520 -15.545 1.00 90.31 94 SER A N 1
ATOM 757 C CA . SER A 1 94 ? 0.982 0.879 -15.163 1.00 90.31 94 SER A CA 1
ATOM 758 C C . SER A 1 94 ? 0.445 -0.170 -14.195 1.00 90.31 94 SER A C 1
ATOM 760 O O . SER A 1 94 ? 0.015 -1.240 -14.608 1.00 90.31 94 SER A O 1
ATOM 762 N N . VAL A 1 95 ? 0.481 0.110 -12.889 1.00 93.81 95 VAL A N 1
ATOM 763 C CA . VAL A 1 95 ? -0.040 -0.809 -11.863 1.00 93.81 95 VAL A CA 1
ATOM 764 C C . VAL A 1 95 ? -1.192 -0.164 -11.115 1.00 93.81 95 VAL A C 1
ATOM 766 O O . VAL A 1 95 ? -1.056 0.915 -10.533 1.00 93.81 95 VAL A O 1
ATOM 769 N N . THR A 1 96 ? -2.323 -0.861 -11.068 1.00 95.88 96 THR A N 1
ATOM 770 C CA . THR A 1 96 ? -3.485 -0.469 -10.263 1.00 95.88 96 THR A CA 1
ATOM 771 C C . THR A 1 96 ? -3.918 -1.611 -9.373 1.00 95.88 96 THR A C 1
ATOM 773 O O . THR A 1 96 ? -3.809 -2.775 -9.753 1.00 95.88 96 THR A O 1
ATOM 776 N N . GLY A 1 97 ? -4.481 -1.281 -8.222 1.00 96.56 97 GLY A N 1
ATOM 777 C CA . GLY A 1 97 ? -4.973 -2.272 -7.293 1.00 96.56 97 GLY A CA 1
ATOM 778 C C . GLY A 1 97 ? -6.228 -1.857 -6.556 1.00 96.56 97 GLY A C 1
ATOM 779 O O . GLY A 1 97 ? -6.643 -0.695 -6.561 1.00 96.56 97 GLY A O 1
ATOM 780 N N . GLU A 1 98 ? -6.824 -2.844 -5.905 1.00 97.38 98 GLU A N 1
ATOM 781 C CA . GLU A 1 98 ? -7.992 -2.692 -5.050 1.00 97.38 98 GLU A CA 1
ATOM 782 C C . GLU A 1 98 ? -7.684 -3.223 -3.659 1.00 97.38 98 GLU A C 1
ATOM 784 O O . GLU A 1 98 ? -6.900 -4.163 -3.492 1.00 97.38 98 GLU A O 1
ATOM 789 N N . TRP A 1 99 ? -8.332 -2.645 -2.651 1.00 96.69 99 TRP A N 1
ATOM 790 C CA . TRP A 1 99 ? -8.219 -3.112 -1.279 1.00 96.69 99 TRP A CA 1
ATOM 791 C C . TRP A 1 99 ? -9.578 -3.341 -0.632 1.00 96.69 99 TRP A C 1
ATOM 793 O O . TRP A 1 99 ? -10.575 -2.669 -0.911 1.00 96.69 99 TRP A O 1
ATOM 803 N N . ARG A 1 100 ? -9.632 -4.311 0.276 1.00 94.88 100 ARG A N 1
ATOM 804 C CA . ARG A 1 100 ? -10.822 -4.617 1.070 1.00 94.88 100 ARG A CA 1
ATOM 805 C C . ARG A 1 100 ? -10.424 -4.956 2.495 1.00 94.88 100 ARG A C 1
ATOM 807 O O . ARG A 1 100 ? -9.345 -5.474 2.760 1.00 94.88 100 ARG A O 1
ATOM 814 N N . ILE A 1 101 ? -11.336 -4.659 3.411 1.00 91.62 101 ILE A N 1
ATOM 815 C CA . ILE A 1 101 ? -11.237 -5.071 4.804 1.00 91.62 101 ILE A CA 1
ATOM 816 C C . ILE A 1 101 ? -12.154 -6.266 4.985 1.00 91.62 101 ILE A C 1
ATOM 818 O O . ILE A 1 101 ? -13.369 -6.140 4.819 1.00 91.62 101 ILE A O 1
ATOM 822 N N . LEU A 1 102 ? -11.570 -7.405 5.324 1.00 90.62 102 LEU A N 1
ATOM 823 C CA . LEU A 1 102 ? -12.305 -8.615 5.654 1.00 9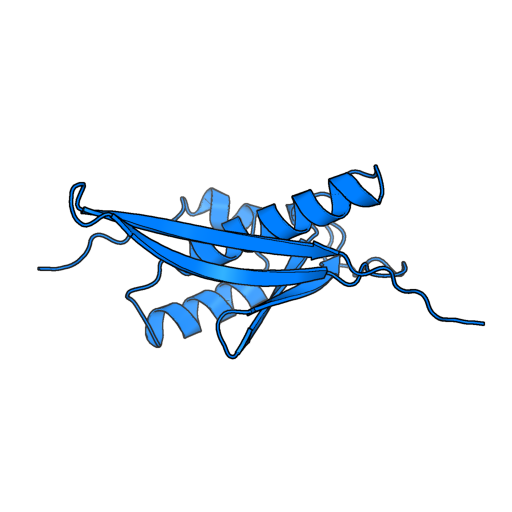0.62 102 LEU A CA 1
ATOM 824 C C . LEU A 1 102 ? -12.426 -8.712 7.173 1.00 90.62 102 LEU A C 1
ATOM 826 O O . LEU A 1 102 ? -11.499 -8.361 7.906 1.00 90.62 102 LEU A O 1
ATOM 830 N N . GLN A 1 103 ? -13.587 -9.151 7.648 1.00 88.00 103 GLN A N 1
ATOM 831 C CA . GLN A 1 103 ? -13.829 -9.384 9.067 1.00 88.00 103 GLN A CA 1
ATOM 832 C C . GLN A 1 103 ? -14.117 -10.858 9.277 1.00 88.00 103 GLN A C 1
ATOM 834 O O . GLN A 1 103 ? -15.082 -11.387 8.731 1.00 88.00 103 GLN A O 1
ATOM 839 N N . ASP A 1 104 ? -13.298 -11.482 10.105 1.00 85.38 104 ASP A N 1
ATOM 840 C CA . ASP A 1 104 ? -13.562 -12.798 10.653 1.00 85.38 104 ASP A CA 1
ATOM 841 C C . ASP A 1 104 ? -14.250 -12.594 12.003 1.00 85.38 104 ASP A C 1
ATOM 843 O O . ASP A 1 104 ? -13.632 -12.191 12.996 1.00 85.38 104 ASP A O 1
ATOM 847 N N . LYS A 1 105 ? -15.573 -12.777 11.998 1.00 84.62 105 LYS A N 1
ATOM 848 C CA . LYS A 1 105 ? -16.415 -12.548 13.175 1.00 84.62 105 LYS A CA 1
ATOM 849 C C . LYS A 1 105 ? -16.183 -13.606 14.249 1.00 84.62 105 LYS A C 1
ATOM 851 O O . LYS A 1 105 ? -16.232 -13.257 15.427 1.00 84.62 105 LYS A O 1
ATOM 856 N N . GLU A 1 106 ? -15.914 -14.846 13.849 1.00 86.50 106 GLU A N 1
ATOM 857 C CA . GLU A 1 106 ? -15.716 -15.974 14.761 1.00 86.50 106 GLU A CA 1
ATOM 858 C C . GLU A 1 106 ? -14.447 -15.774 15.587 1.00 86.50 106 GLU A C 1
ATOM 860 O O . GLU A 1 106 ? -14.483 -15.826 16.815 1.00 86.50 106 GLU A O 1
ATOM 865 N N . HIS A 1 107 ? -13.346 -15.404 14.931 1.00 85.00 107 HIS A N 1
ATOM 866 C CA . HIS A 1 107 ? -12.063 -15.193 15.603 1.00 85.00 107 HIS A CA 1
ATOM 867 C C . HIS A 1 107 ? -11.821 -13.739 16.025 1.00 85.00 107 HIS A C 1
ATOM 869 O O . HIS A 1 107 ? -10.751 -13.418 16.546 1.00 85.00 107 HIS A O 1
ATOM 875 N N . ARG A 1 108 ? -12.792 -12.841 15.797 1.00 82.12 108 ARG A N 1
ATOM 876 C CA . ARG A 1 108 ? -12.693 -11.387 16.034 1.00 82.12 108 ARG A CA 1
ATOM 877 C C . ARG A 1 108 ? -11.451 -10.759 15.385 1.00 82.12 108 ARG A C 1
ATOM 879 O O . ARG A 1 108 ? -10.834 -9.855 15.953 1.00 82.12 108 ARG A O 1
ATOM 886 N N . LYS A 1 109 ? -11.089 -11.229 14.190 1.00 82.38 109 LYS A N 1
ATOM 887 C CA . LYS A 1 109 ? -9.926 -10.755 13.426 1.00 82.38 109 LYS A CA 1
ATOM 888 C C . LYS A 1 109 ? -10.356 -9.862 12.269 1.00 82.38 109 LYS A C 1
ATOM 890 O O . LYS A 1 109 ? -11.457 -9.971 11.730 1.00 82.38 109 LYS A O 1
ATOM 895 N N . GLN A 1 110 ? -9.463 -8.960 11.884 1.00 86.12 110 GLN A N 1
ATOM 896 C CA . GLN A 1 110 ? -9.627 -8.104 10.719 1.00 86.12 110 GLN A CA 1
ATOM 897 C C . GLN A 1 110 ? -8.420 -8.291 9.808 1.00 86.12 110 GLN A C 1
ATOM 899 O O . GLN A 1 110 ? -7.284 -8.231 10.274 1.00 86.12 110 GLN A O 1
ATOM 904 N N . PHE A 1 111 ? -8.679 -8.491 8.521 1.00 90.19 111 PHE A N 1
ATOM 905 C CA . PHE A 1 111 ? -7.647 -8.656 7.508 1.00 90.19 111 PHE A CA 1
ATOM 906 C C . PHE A 1 111 ? -7.734 -7.528 6.490 1.00 90.19 111 PHE A C 1
ATOM 908 O O . PHE A 1 111 ? -8.826 -7.089 6.116 1.00 90.19 111 PHE A O 1
ATOM 915 N N . ILE A 1 112 ? -6.572 -7.070 6.038 1.00 93.00 112 ILE A N 1
ATOM 916 C CA . ILE A 1 112 ? -6.449 -6.216 4.863 1.00 93.00 112 ILE A CA 1
ATOM 917 C C . ILE A 1 112 ? -6.116 -7.137 3.699 1.00 93.00 112 ILE A C 1
ATOM 919 O O . ILE A 1 112 ? -5.121 -7.854 3.744 1.00 93.00 112 ILE A O 1
ATOM 923 N N . LEU A 1 113 ? -6.965 -7.119 2.680 1.00 95.25 113 LEU A N 1
ATOM 924 C CA . LEU A 1 113 ? -6.705 -7.779 1.413 1.00 95.25 113 LEU A CA 1
ATOM 925 C C . LEU A 1 113 ? -6.390 -6.708 0.376 1.00 95.25 113 LEU A C 1
ATOM 927 O O . LEU A 1 113 ? -7.204 -5.806 0.165 1.00 95.25 113 LEU A O 1
ATOM 931 N N . THR A 1 114 ? -5.240 -6.825 -0.276 1.00 97.50 114 THR A N 1
ATOM 932 C CA . THR A 1 114 ? -4.844 -6.005 -1.421 1.00 97.50 114 THR A CA 1
ATOM 933 C C . THR A 1 114 ? -4.641 -6.895 -2.636 1.00 97.50 114 THR A C 1
ATOM 935 O O . THR A 1 114 ? -4.165 -8.024 -2.543 1.00 97.50 114 THR A O 1
ATOM 938 N N . THR A 1 115 ? -5.032 -6.381 -3.793 1.00 96.31 115 THR A N 1
ATOM 939 C CA . THR A 1 115 ? -4.776 -6.996 -5.096 1.00 96.31 115 THR A CA 1
ATOM 940 C C . THR A 1 115 ? -4.178 -5.929 -5.990 1.00 96.31 115 THR A C 1
ATOM 942 O O . THR A 1 115 ? -4.582 -4.772 -5.895 1.00 96.31 115 THR A O 1
ATOM 945 N N . ALA A 1 116 ? -3.210 -6.288 -6.823 1.00 95.62 116 ALA A N 1
ATOM 946 C CA . ALA A 1 116 ? -2.615 -5.382 -7.793 1.00 95.62 116 ALA A CA 1
ATOM 947 C C . ALA A 1 116 ? -2.458 -6.115 -9.121 1.00 95.62 116 ALA A C 1
ATOM 949 O O . ALA A 1 116 ? -2.108 -7.293 -9.145 1.00 95.62 116 ALA A O 1
ATOM 950 N N . CYS A 1 117 ? -2.731 -5.405 -10.207 1.00 93.50 117 CYS A N 1
ATOM 951 C CA . CYS A 1 117 ? -2.551 -5.884 -11.565 1.00 93.50 117 CYS A CA 1
ATOM 952 C C . CYS A 1 117 ? -1.667 -4.890 -12.312 1.00 93.50 117 CYS A C 1
ATOM 954 O O . CYS A 1 117 ? -1.890 -3.675 -12.227 1.00 93.50 117 CYS A O 1
ATOM 956 N N . MET A 1 118 ? -0.668 -5.418 -13.013 1.00 90.62 118 MET A N 1
ATOM 957 C CA . MET A 1 118 ? 0.122 -4.656 -13.965 1.00 90.62 118 MET A CA 1
ATOM 958 C C . MET A 1 118 ? -0.566 -4.716 -15.325 1.00 90.62 118 MET A C 1
ATOM 960 O O . MET A 1 118 ? -0.920 -5.788 -15.809 1.00 90.62 118 MET A O 1
ATOM 964 N N . HIS A 1 119 ? -0.762 -3.555 -15.929 1.00 86.81 119 HIS A N 1
ATOM 965 C CA . HIS A 1 119 ? -1.311 -3.416 -17.265 1.00 86.81 119 HIS A CA 1
ATOM 966 C C . HIS A 1 119 ? -0.157 -3.272 -18.244 1.00 86.81 119 HIS A C 1
ATOM 968 O O . HIS A 1 119 ? 0.742 -2.454 -18.032 1.00 86.81 119 HIS A O 1
ATOM 974 N N . ASN A 1 120 ? -0.197 -4.037 -19.334 1.00 72.88 120 ASN A N 1
ATOM 975 C CA . ASN A 1 120 ? 0.719 -3.808 -20.439 1.00 72.88 120 ASN A CA 1
ATOM 976 C C . ASN A 1 120 ? 0.421 -2.425 -21.011 1.00 72.88 120 ASN A C 1
ATOM 978 O O . ASN A 1 120 ? -0.686 -2.166 -21.489 1.00 72.88 120 ASN A O 1
ATOM 982 N N . ASN A 1 121 ? 1.421 -1.547 -20.998 1.00 59.69 121 ASN A N 1
ATOM 983 C CA . ASN A 1 121 ? 1.395 -0.343 -21.815 1.00 59.69 121 ASN A CA 1
ATOM 984 C C . ASN A 1 121 ? 1.609 -0.768 -23.272 1.00 59.69 121 ASN A C 1
ATOM 986 O O . ASN A 1 121 ? 2.660 -0.533 -23.859 1.00 59.69 121 ASN A O 1
ATOM 990 N N . SER A 1 122 ? 0.612 -1.422 -23.863 1.00 44.66 122 SER A N 1
ATOM 991 C CA . SER A 1 122 ? 0.485 -1.515 -25.310 1.00 44.66 122 SER A CA 1
ATOM 992 C C . SER A 1 122 ? 0.101 -0.124 -25.806 1.00 44.66 122 SER A C 1
ATOM 994 O O . SER A 1 122 ? -1.058 0.142 -26.108 1.00 44.66 122 SER A O 1
ATOM 996 N N . GLN A 1 123 ? 1.067 0.796 -25.846 1.00 42.03 123 GLN A N 1
ATOM 997 C CA . GLN A 1 123 ? 0.979 1.878 -26.812 1.00 42.03 123 GLN A CA 1
ATOM 998 C C . GLN A 1 123 ? 1.172 1.218 -28.174 1.00 42.03 123 GLN A C 1
ATOM 1000 O O . GLN A 1 123 ? 2.271 0.855 -28.579 1.00 42.03 123 GLN A O 1
ATOM 1005 N N . THR A 1 124 ? 0.038 0.927 -28.798 1.00 35.69 124 THR A N 1
ATOM 1006 C CA . THR A 1 124 ? -0.085 0.662 -30.223 1.00 35.69 124 THR A CA 1
ATOM 1007 C C . THR A 1 124 ? 0.612 1.767 -31.012 1.00 35.69 124 THR A C 1
ATOM 1009 O O . THR A 1 124 ? 0.239 2.922 -30.825 1.00 35.69 124 THR A O 1
ATOM 1012 N N . ALA A 1 125 ? 1.539 1.330 -31.873 1.00 33.47 125 ALA A N 1
ATOM 1013 C CA . ALA A 1 125 ? 1.985 1.900 -33.153 1.00 33.47 125 ALA A CA 1
ATOM 1014 C C . ALA A 1 125 ? 2.410 3.377 -33.202 1.00 33.47 125 ALA A C 1
ATOM 1016 O O . ALA A 1 125 ? 1.550 4.269 -33.048 1.00 33.47 125 ALA A O 1
#

pLDDT: mean 82.96, std 13.92, range [33.47, 97.5]

Radius of gyration: 15.54 Å; chains: 1; bounding box: 34×29×56 Å

Foldseek 3Di:
DDPPLDADPVVCLVQQADPVLVVVLVVVCVVDVVDNSSVLSNQQLVQVQVQCCVPVVDHQPSSQFDKDDDPPQKIWTDFGADPVRHGDPDPDWTKMKGWDWDADPVVRDIDIDMHMHTDPPPPDD